Protein AF-A0AAD4M6K3-F1 (afdb_monomer_lite)

Radius of gyration: 25.0 Å; chains: 1; bounding box: 58×75×59 Å

Sequence (169 aa):
MNLNRFDVNDDPSSNDLFFERLDAFTEKTLADIKAFSIRENIPYDQVRRHVAERHSQYLFSNLIPLLARQQNIRDILLSTSQVLESLQDIAGVQSFFLAINPNDADDEGFLGGTTLGREFWRSLRGGGTAGAKSLKSLALSTPNILLRHPLSYFMELDYHLVRKKPLIL

Secondary structure (DSSP, 8-state):
-----------HHHHHHHHHHHHHHHHHHHHHHHHHHHHTT--HHHHHHHHHHHHHHHHHHSS--HHHHHHHHHHHHHHHHHHHHHHHHHH----EEEE--TT-TT---EEEE-HHHHHHHHHSTT-HHHHHHHHHHHHHHS-SSS-S-TTSGGGSSSTTSS-------

Foldseek 3Di:
DDPPDPPPPPPVVVVVVVVVVVVVVVVVVLVVLVVVCVVVVHDSVVSVVVVVVVVVCVVPVPCDDPVSVVVVVVVVQVVVQVVQQVCCVPPVDFDKDWDFDLVDPPTQTDIGHHPVRSVVQVPDDCGHSNVRVVVSVVVVPDPPPPPPDPVPVVPPVPVPPPPDDDDDD

pLDDT: mean 78.89, std 20.91, range [31.89, 97.62]

Structure (mmCIF, N/CA/C/O backbone):
data_AF-A0AAD4M6K3-F1
#
_entry.id   AF-A0AAD4M6K3-F1
#
loop_
_atom_site.group_PDB
_atom_site.id
_atom_site.type_symbol
_atom_site.label_atom_id
_atom_site.label_alt_id
_atom_site.label_comp_id
_atom_site.label_asym_id
_atom_site.label_entity_id
_atom_site.label_seq_id
_atom_site.pdbx_PDB_ins_code
_atom_site.Cartn_x
_atom_site.Cartn_y
_atom_site.Cartn_z
_atom_site.occupancy
_atom_site.B_iso_or_equiv
_atom_site.auth_seq_id
_atom_site.auth_comp_id
_atom_site.auth_asym_id
_atom_site.auth_atom_id
_atom_site.pdbx_PDB_model_num
ATOM 1 N N . MET A 1 1 ? 0.289 38.509 -11.182 1.00 43.41 1 MET A N 1
ATOM 2 C CA . MET A 1 1 ? -0.133 37.429 -12.097 1.00 43.41 1 MET A CA 1
ATOM 3 C C . MET A 1 1 ? 0.799 37.447 -13.291 1.00 43.41 1 MET A C 1
ATOM 5 O O . MET A 1 1 ? 0.791 38.429 -14.011 1.00 43.41 1 MET A O 1
ATOM 9 N N . ASN A 1 2 ? 1.630 36.421 -13.452 1.00 31.89 2 ASN A N 1
ATOM 10 C CA . ASN A 1 2 ? 2.278 36.106 -14.723 1.00 31.89 2 ASN A CA 1
ATOM 11 C C . ASN A 1 2 ? 2.482 34.591 -14.750 1.00 31.89 2 ASN A C 1
ATOM 13 O O . ASN A 1 2 ? 3.413 34.060 -14.150 1.00 31.89 2 ASN A O 1
ATOM 17 N N . LEU A 1 3 ? 1.513 33.911 -15.364 1.00 42.59 3 LEU A N 1
ATOM 18 C CA . LEU A 1 3 ? 1.625 32.527 -15.797 1.00 42.59 3 LEU A CA 1
ATOM 19 C C . LEU A 1 3 ? 2.578 32.516 -16.994 1.00 42.59 3 LEU A C 1
ATOM 21 O O . LEU A 1 3 ? 2.168 32.849 -18.104 1.00 42.59 3 LEU A O 1
ATOM 25 N N . ASN A 1 4 ? 3.834 32.127 -16.777 1.00 41.44 4 ASN A N 1
ATOM 26 C CA . ASN A 1 4 ? 4.668 31.663 -17.879 1.00 41.44 4 ASN A CA 1
ATOM 27 C C . ASN A 1 4 ? 4.141 30.295 -18.306 1.00 41.44 4 ASN A C 1
ATOM 29 O O . ASN A 1 4 ? 4.478 29.251 -17.752 1.00 41.44 4 ASN A O 1
ATOM 33 N N . ARG A 1 5 ? 3.225 30.381 -19.266 1.00 43.16 5 ARG A N 1
ATOM 34 C CA . ARG A 1 5 ? 2.762 29.342 -20.169 1.00 43.16 5 ARG A CA 1
ATOM 35 C C . ARG A 1 5 ? 3.997 28.657 -20.757 1.00 43.16 5 ARG A C 1
ATOM 37 O O . ARG A 1 5 ? 4.688 29.236 -21.588 1.00 43.16 5 ARG A O 1
ATOM 44 N N . PHE A 1 6 ? 4.309 27.457 -20.280 1.00 47.06 6 PHE A N 1
ATOM 45 C CA . PHE A 1 6 ? 5.128 26.543 -21.061 1.00 47.06 6 PHE A CA 1
ATOM 46 C C . PHE A 1 6 ? 4.265 26.155 -22.261 1.00 47.06 6 PHE A C 1
ATOM 48 O O . PHE A 1 6 ? 3.334 25.365 -22.119 1.00 47.06 6 PHE A O 1
ATOM 55 N N . ASP A 1 7 ? 4.512 26.783 -23.411 1.00 46.38 7 ASP A N 1
ATOM 56 C CA . ASP A 1 7 ? 4.123 26.205 -24.694 1.00 46.38 7 ASP A CA 1
ATOM 57 C C . ASP A 1 7 ? 4.888 24.886 -24.813 1.00 46.38 7 ASP A C 1
ATOM 59 O O . ASP A 1 7 ? 6.066 24.845 -25.176 1.00 46.38 7 ASP A O 1
ATOM 63 N N . VAL A 1 8 ? 4.232 23.802 -24.406 1.00 54.41 8 VAL A N 1
ATOM 64 C CA . VAL A 1 8 ? 4.643 22.459 -24.785 1.00 54.41 8 VAL A CA 1
ATOM 65 C C . VAL A 1 8 ? 4.335 22.375 -26.271 1.00 54.41 8 VAL A C 1
ATOM 67 O O . VAL A 1 8 ? 3.184 22.236 -26.677 1.00 54.41 8 VAL A O 1
ATOM 70 N N . ASN A 1 9 ? 5.363 22.563 -27.093 1.00 53.97 9 ASN A N 1
ATOM 71 C CA . ASN A 1 9 ? 5.307 22.143 -28.482 1.00 53.97 9 ASN A CA 1
ATOM 72 C C . ASN A 1 9 ? 5.127 20.617 -28.473 1.00 53.97 9 ASN A C 1
ATOM 74 O O . ASN A 1 9 ? 6.108 19.886 -28.369 1.00 53.97 9 ASN A O 1
ATOM 78 N N . ASP A 1 10 ? 3.877 20.155 -28.542 1.00 58.44 10 ASP A N 1
ATOM 79 C CA . ASP A 1 10 ? 3.483 18.754 -28.737 1.00 58.44 10 ASP A CA 1
ATOM 80 C C . ASP A 1 10 ? 3.788 18.316 -30.183 1.00 58.44 10 ASP A C 1
ATOM 82 O O . ASP A 1 10 ? 2.913 17.888 -30.935 1.00 58.44 10 ASP A O 1
ATOM 86 N N . ASP A 1 11 ? 5.042 18.464 -30.611 1.00 62.00 11 ASP A N 1
ATOM 87 C CA . ASP A 1 11 ? 5.526 17.789 -31.806 1.00 62.00 11 ASP A CA 1
ATOM 88 C C . ASP A 1 11 ? 5.939 16.366 -31.392 1.00 62.00 11 ASP A C 1
ATOM 90 O O . ASP A 1 11 ? 6.918 16.210 -30.650 1.00 62.00 11 ASP A O 1
ATOM 94 N N . PRO A 1 12 ? 5.221 15.315 -31.829 1.00 60.56 12 PRO A N 1
ATOM 95 C CA . PRO A 1 12 ? 5.550 13.938 -31.470 1.00 60.56 12 PRO A CA 1
ATOM 96 C C . PRO A 1 12 ? 6.996 13.575 -31.843 1.00 60.56 12 PRO A C 1
ATOM 98 O O . PRO A 1 12 ? 7.645 12.847 -31.100 1.00 60.56 12 PRO A O 1
ATOM 101 N N . SER A 1 13 ? 7.552 14.176 -32.904 1.00 64.88 13 SER A N 1
ATOM 102 C CA . SER A 1 13 ? 8.944 13.947 -33.309 1.00 64.88 13 SER A CA 1
ATOM 103 C C . SER A 1 13 ? 9.977 14.539 -32.335 1.00 64.88 13 SER A C 1
ATOM 105 O O . SER A 1 13 ? 11.079 14.007 -32.186 1.00 64.88 13 SER A O 1
ATOM 107 N N . SER A 1 14 ? 9.621 15.612 -31.617 1.00 69.69 14 SER A N 1
ATOM 108 C CA . SER A 1 14 ? 10.462 16.206 -30.569 1.00 69.69 14 SER A CA 1
ATOM 109 C C . SER A 1 14 ? 10.456 15.366 -29.291 1.00 69.69 14 SER A C 1
ATOM 111 O O . SER A 1 14 ? 11.484 15.268 -28.616 1.00 69.69 14 SER A O 1
ATOM 113 N N . ASN A 1 15 ? 9.325 14.725 -28.986 1.00 79.69 15 ASN A N 1
ATOM 114 C CA . ASN A 1 15 ? 9.217 13.775 -27.882 1.00 79.69 15 ASN A CA 1
ATOM 115 C C . ASN A 1 15 ? 10.021 12.499 -28.170 1.00 79.69 15 ASN A C 1
ATOM 117 O O . ASN A 1 15 ? 10.751 12.039 -27.293 1.00 79.69 15 ASN A O 1
ATOM 121 N N . ASP A 1 16 ? 9.980 11.988 -29.402 1.00 79.75 16 ASP A N 1
ATOM 122 C CA . ASP A 1 16 ? 10.764 10.815 -29.810 1.00 79.75 16 ASP A CA 1
ATOM 123 C C . ASP A 1 16 ? 12.275 11.062 -29.669 1.00 79.75 16 ASP A C 1
ATOM 125 O O . ASP A 1 16 ? 12.989 10.273 -29.048 1.00 79.75 16 ASP A O 1
ATOM 129 N N . LEU A 1 17 ? 12.762 12.214 -30.147 1.00 86.38 17 LEU A N 1
ATOM 130 C CA . LEU A 1 17 ? 14.168 12.606 -30.000 1.00 86.38 17 LEU A CA 1
ATOM 131 C C . LEU A 1 17 ? 14.573 12.809 -28.529 1.00 86.38 17 LEU A C 1
ATOM 133 O O . LEU A 1 17 ? 15.726 12.582 -28.153 1.00 86.38 17 LEU A O 1
ATOM 137 N N . PHE A 1 18 ? 13.651 13.269 -27.681 1.00 90.44 18 PHE A N 1
ATOM 138 C CA . PHE A 1 18 ? 13.887 13.373 -26.243 1.00 90.44 18 PHE A CA 1
ATOM 139 C C . PHE A 1 18 ? 14.065 11.991 -25.601 1.00 90.44 18 PHE A C 1
ATOM 141 O O . PHE A 1 18 ? 15.029 11.806 -24.856 1.00 90.44 18 PHE A O 1
ATOM 148 N N . PHE A 1 19 ? 13.189 11.029 -25.909 1.00 89.31 19 PHE A N 1
ATOM 149 C CA . PHE A 1 19 ? 13.301 9.664 -25.389 1.00 89.31 19 PHE A CA 1
ATOM 150 C C . PHE A 1 19 ? 14.581 8.979 -25.867 1.00 89.31 19 PHE A C 1
ATOM 152 O O . PHE A 1 19 ? 15.284 8.399 -25.049 1.00 89.31 19 PHE A O 1
ATOM 159 N N . GLU A 1 20 ? 14.968 9.156 -27.133 1.00 92.81 20 GLU A N 1
ATOM 160 C CA . GLU A 1 20 ? 16.241 8.635 -27.651 1.00 92.81 20 GLU A CA 1
ATOM 161 C C . GLU A 1 20 ? 17.447 9.187 -26.868 1.00 92.81 20 GLU A C 1
ATOM 163 O O . GLU A 1 20 ? 18.352 8.450 -26.465 1.00 92.81 20 GLU A O 1
ATOM 168 N N . ARG A 1 21 ? 17.456 10.496 -26.582 1.00 93.31 21 ARG A N 1
ATOM 169 C CA . ARG A 1 21 ? 18.512 11.116 -25.763 1.00 93.31 21 ARG A CA 1
ATOM 170 C C . ARG A 1 21 ? 18.489 10.620 -24.321 1.00 93.31 21 ARG A C 1
ATOM 172 O O . ARG A 1 21 ? 19.553 10.493 -23.711 1.00 93.31 21 ARG A O 1
ATOM 179 N N . LEU A 1 22 ? 17.303 10.375 -23.770 1.00 92.38 22 LEU A N 1
ATOM 180 C CA . LEU A 1 22 ? 17.130 9.850 -22.420 1.00 92.38 22 LEU A CA 1
ATOM 181 C C . LEU A 1 22 ? 17.621 8.401 -22.313 1.00 92.38 22 LEU A C 1
ATOM 183 O O . LEU A 1 22 ? 18.295 8.064 -21.337 1.00 92.38 22 LEU A O 1
ATOM 187 N N . ASP A 1 23 ? 17.356 7.576 -23.322 1.00 94.62 23 ASP A N 1
ATOM 188 C CA . ASP A 1 23 ? 17.844 6.201 -23.405 1.00 94.62 23 ASP A CA 1
ATOM 189 C C . ASP A 1 23 ? 19.371 6.186 -23.491 1.00 94.62 23 ASP A C 1
ATOM 191 O O . ASP A 1 23 ? 20.027 5.570 -22.650 1.00 94.62 23 ASP A O 1
ATOM 195 N N . ALA A 1 24 ? 19.960 6.976 -24.395 1.00 94.31 24 ALA A N 1
ATOM 196 C CA . ALA A 1 24 ? 21.415 7.105 -24.506 1.00 94.31 24 ALA A CA 1
ATOM 197 C C . ALA A 1 24 ? 22.065 7.601 -23.198 1.00 94.31 24 ALA A C 1
ATOM 199 O O . ALA A 1 24 ? 23.132 7.132 -22.787 1.00 94.31 24 ALA A O 1
ATOM 200 N N . PHE A 1 25 ? 21.420 8.543 -22.505 1.00 95.12 25 PHE A N 1
ATOM 201 C CA . PHE A 1 25 ? 21.862 9.011 -21.192 1.00 95.12 25 PHE A CA 1
ATOM 202 C C . PHE A 1 25 ? 21.785 7.908 -20.124 1.00 95.12 25 PHE A C 1
ATOM 204 O O . PHE A 1 25 ? 22.706 7.758 -19.312 1.00 95.12 25 PHE A O 1
ATOM 211 N N . THR A 1 26 ? 20.712 7.120 -20.129 1.00 92.62 26 THR A N 1
ATOM 212 C CA . THR A 1 26 ? 20.506 6.005 -19.198 1.00 92.62 26 THR A CA 1
ATOM 213 C C . THR A 1 26 ? 21.541 4.911 -19.420 1.00 92.62 26 THR A C 1
ATOM 215 O O . THR A 1 26 ? 22.186 4.473 -18.466 1.00 92.62 26 THR A O 1
ATOM 218 N N . GLU A 1 27 ? 21.775 4.524 -20.673 1.00 95.38 27 GLU A N 1
ATOM 219 C CA . GLU A 1 27 ? 22.799 3.551 -21.049 1.00 95.38 27 GLU A CA 1
ATOM 220 C C . GLU A 1 27 ? 24.191 3.995 -20.604 1.00 95.38 27 GLU A C 1
ATOM 222 O O . GLU A 1 27 ? 24.926 3.223 -19.980 1.00 95.38 27 GLU A O 1
ATOM 227 N N . LYS A 1 28 ? 24.535 5.266 -20.843 1.00 95.88 28 LYS A N 1
ATOM 228 C CA . LYS A 1 28 ? 25.796 5.843 -20.373 1.00 95.88 28 LYS A CA 1
ATOM 229 C C . LYS A 1 28 ? 25.916 5.764 -18.852 1.00 95.88 28 LYS A C 1
ATOM 231 O O . LYS A 1 28 ? 26.937 5.318 -18.336 1.00 95.88 28 LYS A O 1
ATOM 236 N N . THR A 1 29 ? 24.862 6.137 -18.132 1.00 95.00 29 THR A N 1
ATOM 237 C CA . THR A 1 29 ? 24.847 6.085 -16.665 1.00 95.00 29 THR A CA 1
ATOM 238 C C . THR A 1 29 ? 25.035 4.651 -16.157 1.00 95.00 29 THR A C 1
ATOM 240 O O . THR A 1 29 ? 25.790 4.418 -15.215 1.00 95.00 29 THR A O 1
ATOM 243 N N . LEU A 1 30 ? 24.412 3.658 -16.802 1.00 94.00 30 LEU A N 1
ATOM 244 C CA . LEU A 1 30 ? 24.598 2.242 -16.470 1.00 94.00 30 LEU A CA 1
ATOM 245 C C . LEU A 1 30 ? 26.032 1.763 -16.727 1.00 94.00 30 LEU A C 1
ATOM 247 O O . LEU A 1 30 ? 26.580 1.013 -15.909 1.00 94.00 30 LEU A O 1
ATOM 251 N N . ALA A 1 31 ? 26.643 2.202 -17.829 1.00 95.56 31 ALA A N 1
ATOM 252 C CA . ALA A 1 31 ? 28.040 1.920 -18.139 1.00 95.56 31 ALA A CA 1
ATOM 253 C C . ALA A 1 31 ? 28.984 2.526 -17.086 1.00 95.56 31 ALA A C 1
ATOM 255 O O . ALA A 1 31 ? 29.883 1.833 -16.607 1.00 95.56 31 ALA A O 1
ATOM 256 N N . ASP A 1 32 ? 28.726 3.761 -16.652 1.00 96.69 32 ASP A N 1
ATOM 257 C CA . ASP A 1 32 ? 29.505 4.446 -15.617 1.00 96.69 32 ASP A CA 1
ATOM 258 C C . ASP A 1 32 ? 29.393 3.740 -14.253 1.00 96.69 32 ASP A C 1
ATOM 260 O O . ASP A 1 32 ? 30.403 3.522 -13.579 1.00 96.69 32 ASP A O 1
ATOM 264 N N . ILE A 1 33 ? 28.193 3.288 -13.861 1.00 95.94 33 ILE A N 1
ATOM 265 C CA . ILE A 1 33 ? 27.987 2.488 -12.636 1.00 95.94 33 ILE A CA 1
ATOM 266 C C . ILE A 1 33 ? 28.784 1.178 -12.708 1.00 95.94 33 ILE A C 1
ATOM 268 O O . ILE A 1 33 ? 29.394 0.748 -11.724 1.00 95.94 33 ILE A O 1
ATOM 272 N N . LYS A 1 34 ? 28.807 0.534 -13.879 1.00 96.06 34 LYS A N 1
ATOM 273 C CA . LYS A 1 34 ? 29.571 -0.700 -14.087 1.00 96.06 34 LYS A CA 1
ATOM 274 C C . LYS A 1 34 ? 31.074 -0.444 -14.009 1.00 96.06 34 LYS A C 1
ATOM 276 O O . LYS A 1 34 ? 31.772 -1.180 -13.311 1.00 96.06 34 LYS A O 1
ATOM 281 N N . ALA A 1 35 ? 31.569 0.612 -14.647 1.00 96.75 35 ALA A N 1
ATOM 282 C CA . ALA A 1 35 ? 32.970 1.017 -14.568 1.00 96.75 35 ALA A CA 1
ATOM 283 C C . ALA A 1 35 ? 33.395 1.338 -13.124 1.00 96.75 35 ALA A C 1
ATOM 285 O O . ALA A 1 35 ? 34.458 0.901 -12.683 1.00 96.75 35 ALA A O 1
ATOM 286 N N . PHE A 1 36 ? 32.535 2.020 -12.360 1.00 97.12 36 PHE A N 1
ATOM 287 C CA . PHE A 1 36 ? 32.743 2.273 -10.935 1.00 97.12 36 PHE A CA 1
ATOM 288 C C . PHE A 1 36 ? 32.885 0.966 -10.145 1.00 97.12 36 PHE A C 1
ATOM 290 O O . PHE A 1 36 ? 33.833 0.814 -9.382 1.00 97.12 36 PHE A O 1
ATOM 297 N N . SER A 1 37 ? 32.003 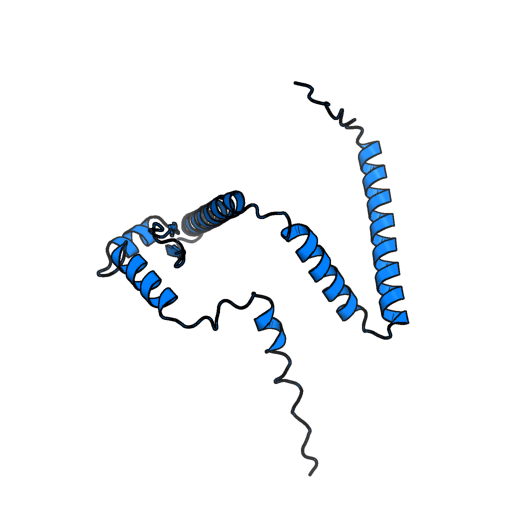-0.013 -10.379 1.00 97.56 37 SER A N 1
ATOM 298 C CA . SER A 1 37 ? 32.072 -1.312 -9.693 1.00 97.56 37 SER A CA 1
ATOM 299 C C . SER A 1 37 ? 33.398 -2.048 -9.931 1.00 97.56 37 SER A C 1
ATOM 301 O O . SER A 1 37 ? 33.988 -2.579 -8.991 1.00 97.56 37 SER A O 1
ATOM 303 N N . ILE A 1 38 ? 33.917 -1.997 -11.165 1.00 97.31 38 ILE A N 1
ATOM 304 C CA . ILE A 1 38 ? 35.207 -2.594 -11.534 1.00 97.31 38 ILE A CA 1
ATOM 305 C C . ILE A 1 38 ? 36.356 -1.871 -10.824 1.00 97.31 38 ILE A C 1
ATOM 307 O O . ILE A 1 38 ? 37.243 -2.524 -10.280 1.00 97.31 38 ILE A O 1
ATOM 311 N N . ARG A 1 39 ? 36.336 -0.532 -10.802 1.00 97.31 39 ARG A N 1
ATOM 312 C CA . ARG A 1 39 ? 37.390 0.282 -10.181 1.00 97.31 39 ARG A CA 1
ATOM 313 C C . ARG A 1 39 ? 37.487 0.066 -8.673 1.00 97.31 39 ARG A C 1
ATOM 315 O O . ARG A 1 39 ? 38.589 -0.042 -8.149 1.00 97.31 39 ARG A O 1
ATOM 322 N N . GLU A 1 40 ? 36.347 -0.003 -7.993 1.00 96.62 40 GLU A N 1
ATOM 323 C CA . GLU A 1 40 ? 36.299 -0.190 -6.539 1.00 96.62 40 GLU A CA 1
ATOM 324 C C . GLU A 1 40 ? 36.424 -1.668 -6.124 1.00 96.62 40 GLU A C 1
ATOM 326 O O . GLU A 1 40 ? 36.453 -1.972 -4.934 1.00 96.62 40 GLU A O 1
ATOM 331 N N . ASN A 1 41 ? 36.499 -2.597 -7.087 1.00 95.69 41 ASN A N 1
ATOM 332 C CA . ASN A 1 41 ? 36.500 -4.044 -6.855 1.00 95.69 41 ASN A CA 1
ATOM 333 C C . ASN A 1 41 ? 35.292 -4.516 -6.012 1.00 95.69 41 ASN A C 1
ATOM 335 O O . ASN A 1 41 ? 35.407 -5.380 -5.141 1.00 95.69 41 ASN A O 1
ATOM 339 N N . ILE A 1 42 ? 34.121 -3.925 -6.274 1.00 96.56 42 ILE A N 1
ATOM 340 C CA . ILE A 1 42 ? 32.847 -4.247 -5.620 1.00 96.56 42 ILE A CA 1
ATOM 341 C C . ILE A 1 42 ? 31.933 -4.929 -6.649 1.00 96.56 42 ILE A C 1
ATOM 343 O O . ILE A 1 42 ? 31.854 -4.464 -7.787 1.00 96.56 42 ILE A O 1
ATOM 347 N N . PRO A 1 43 ? 31.189 -5.996 -6.292 1.00 97.00 43 PRO A N 1
ATOM 348 C CA . PRO A 1 43 ? 30.242 -6.624 -7.209 1.00 97.00 43 PRO A CA 1
ATOM 349 C C . PRO A 1 43 ? 29.224 -5.627 -7.780 1.00 97.00 43 PRO A C 1
ATOM 351 O O . PRO A 1 43 ? 28.586 -4.877 -7.035 1.00 97.00 43 PRO A O 1
ATOM 354 N N . TYR A 1 44 ? 29.015 -5.665 -9.100 1.00 94.94 44 TYR A N 1
ATOM 355 C CA . TYR A 1 44 ? 28.112 -4.748 -9.809 1.00 94.94 44 TYR A CA 1
ATOM 356 C C . TYR A 1 44 ? 26.701 -4.707 -9.204 1.00 94.94 44 TYR A C 1
ATOM 358 O O . TYR A 1 44 ? 26.134 -3.631 -9.026 1.00 94.94 44 TYR A O 1
ATOM 366 N N . ASP A 1 45 ? 26.160 -5.857 -8.795 1.00 93.06 45 ASP A N 1
ATOM 367 C CA . ASP A 1 45 ? 24.837 -5.941 -8.169 1.00 93.06 45 ASP A CA 1
ATOM 368 C C . ASP A 1 45 ? 24.728 -5.209 -6.829 1.00 93.06 45 ASP A C 1
ATOM 370 O O . ASP A 1 45 ? 23.646 -4.748 -6.463 1.00 93.06 45 ASP A O 1
ATOM 374 N N . GLN A 1 46 ? 25.825 -5.100 -6.078 1.00 91.94 46 GLN A N 1
ATOM 375 C CA . GLN A 1 46 ? 25.842 -4.366 -4.815 1.00 91.94 46 GLN A CA 1
ATOM 376 C C . GLN A 1 46 ? 25.856 -2.855 -5.070 1.00 91.94 46 GLN A C 1
ATOM 378 O O . GLN A 1 46 ? 25.069 -2.125 -4.468 1.00 91.94 46 GLN A O 1
ATOM 383 N N . VAL A 1 47 ? 26.681 -2.396 -6.016 1.00 95.12 47 VAL A N 1
ATOM 384 C CA . VAL A 1 47 ? 26.725 -0.985 -6.433 1.00 95.12 47 VAL A CA 1
ATOM 385 C C . VAL A 1 47 ? 25.379 -0.558 -7.025 1.00 95.12 47 VAL A C 1
ATOM 387 O O . VAL A 1 47 ? 24.841 0.478 -6.644 1.00 95.12 47 VAL A O 1
ATOM 390 N N . ARG A 1 48 ? 24.784 -1.386 -7.893 1.00 93.31 48 ARG A N 1
ATOM 391 C CA . ARG A 1 48 ? 23.470 -1.131 -8.502 1.00 93.31 48 ARG A CA 1
ATOM 392 C C . ARG A 1 48 ? 22.368 -0.976 -7.453 1.00 93.31 48 ARG A C 1
ATOM 394 O O . ARG A 1 48 ? 21.577 -0.041 -7.548 1.00 93.31 48 ARG A O 1
ATOM 401 N N . ARG A 1 49 ? 22.334 -1.851 -6.439 1.00 88.75 49 ARG A N 1
ATOM 402 C CA . ARG A 1 49 ? 21.392 -1.732 -5.311 1.00 88.75 49 ARG A CA 1
ATOM 403 C C . ARG A 1 49 ? 21.579 -0.420 -4.558 1.00 88.75 49 ARG A C 1
ATOM 405 O O . ARG A 1 49 ? 20.606 0.295 -4.349 1.00 88.75 49 ARG A O 1
ATOM 412 N N . HIS A 1 50 ? 22.819 -0.065 -4.232 1.00 90.75 50 HIS A N 1
ATOM 413 C CA . HIS A 1 50 ? 23.103 1.177 -3.517 1.00 90.75 50 HIS A CA 1
ATOM 414 C C . HIS A 1 50 ? 22.673 2.424 -4.309 1.00 90.75 50 HIS A C 1
ATOM 416 O O . HIS A 1 50 ? 22.091 3.352 -3.750 1.00 90.75 50 HIS A O 1
ATOM 422 N N . VAL A 1 51 ? 22.900 2.440 -5.627 1.00 93.00 51 VAL A N 1
ATOM 423 C CA . VAL A 1 51 ? 22.436 3.526 -6.505 1.00 93.00 51 VAL A CA 1
ATOM 424 C C . VAL A 1 51 ? 20.907 3.604 -6.532 1.00 93.00 51 VAL A C 1
ATOM 426 O O . VAL A 1 51 ? 20.358 4.698 -6.402 1.00 93.00 51 VAL A O 1
ATOM 429 N N . ALA A 1 52 ? 20.209 2.469 -6.637 1.00 90.62 52 ALA A N 1
ATOM 430 C CA . ALA A 1 52 ? 18.745 2.427 -6.620 1.00 90.62 52 ALA A CA 1
ATOM 431 C C . ALA A 1 52 ? 18.159 2.920 -5.284 1.00 90.62 52 ALA A C 1
ATOM 433 O O . ALA A 1 52 ? 17.188 3.680 -5.275 1.00 90.62 52 ALA A O 1
ATOM 434 N N . GLU A 1 53 ? 18.771 2.550 -4.157 1.00 86.31 53 GLU A N 1
ATOM 435 C CA . GLU A 1 53 ? 18.399 3.048 -2.829 1.00 86.31 53 GLU A CA 1
ATOM 436 C C . GLU A 1 53 ? 18.578 4.563 -2.730 1.00 86.31 53 GLU A C 1
ATOM 438 O O . GLU A 1 53 ? 17.662 5.268 -2.307 1.00 86.31 53 GLU A O 1
ATOM 443 N N . ARG A 1 54 ? 19.732 5.087 -3.163 1.00 88.25 54 ARG A N 1
ATOM 444 C CA . ARG A 1 54 ? 20.009 6.530 -3.172 1.00 88.25 54 ARG A CA 1
ATOM 445 C C . ARG A 1 54 ? 19.048 7.297 -4.076 1.00 88.25 54 ARG A C 1
ATOM 447 O O . ARG A 1 54 ? 18.581 8.366 -3.690 1.00 88.25 54 ARG A O 1
ATOM 454 N N . HIS A 1 55 ? 18.725 6.751 -5.245 1.00 85.56 55 HIS A N 1
ATOM 455 C CA . HIS A 1 55 ? 17.758 7.352 -6.157 1.00 85.56 55 HIS A CA 1
ATOM 456 C C . HIS A 1 55 ? 16.351 7.364 -5.552 1.00 85.56 55 HIS A C 1
ATOM 458 O O . HIS A 1 55 ? 15.691 8.397 -5.556 1.00 85.56 55 HIS A O 1
ATOM 464 N N . SER A 1 56 ? 15.932 6.258 -4.934 1.00 81.38 56 SER A N 1
ATOM 465 C CA . SER A 1 56 ? 14.657 6.183 -4.212 1.00 81.38 56 SER A CA 1
ATOM 466 C C . SER A 1 56 ? 14.611 7.204 -3.075 1.00 81.38 56 SER A C 1
ATOM 468 O O . SER A 1 56 ? 13.654 7.959 -2.956 1.00 81.38 56 SER A O 1
ATOM 470 N N . GLN A 1 57 ? 15.674 7.303 -2.273 1.00 79.00 57 GLN A N 1
ATOM 471 C CA . GLN A 1 57 ? 15.777 8.324 -1.231 1.00 79.00 57 GLN A CA 1
ATOM 472 C C . GLN A 1 57 ? 15.631 9.731 -1.805 1.00 79.00 57 GLN A C 1
ATOM 474 O O . GLN A 1 57 ? 14.922 10.530 -1.218 1.00 79.00 57 GLN A O 1
ATOM 479 N N . TYR A 1 58 ? 16.261 10.038 -2.938 1.00 80.38 58 TYR A N 1
ATOM 480 C CA . TYR A 1 58 ? 16.140 11.343 -3.587 1.00 80.38 58 TYR A CA 1
ATOM 481 C C . TYR A 1 58 ? 14.719 11.629 -4.097 1.00 80.38 58 TYR A C 1
ATOM 483 O O . TYR A 1 58 ? 14.201 12.723 -3.885 1.00 80.38 58 TYR A O 1
ATOM 491 N N . LEU A 1 59 ? 14.073 10.646 -4.732 1.00 74.25 59 LEU A N 1
ATOM 492 C CA . LEU A 1 59 ? 12.700 10.782 -5.224 1.00 74.25 59 LEU A CA 1
ATOM 493 C C . LEU A 1 59 ? 11.706 10.985 -4.075 1.00 74.25 59 LEU A C 1
ATOM 495 O O . LEU A 1 59 ? 10.806 11.816 -4.170 1.00 74.25 59 LEU A O 1
ATOM 499 N N . PHE A 1 60 ? 11.881 10.248 -2.978 1.00 72.69 60 PHE A N 1
ATOM 500 C CA . PHE A 1 60 ? 10.924 10.214 -1.873 1.00 72.69 60 PHE A CA 1
ATOM 501 C C . PHE A 1 60 ? 11.277 11.140 -0.695 1.00 72.69 60 PHE A C 1
ATOM 503 O O . PHE A 1 60 ? 10.433 11.340 0.176 1.00 72.69 60 PHE A O 1
ATOM 510 N N . SER A 1 61 ? 12.466 11.753 -0.656 1.00 66.62 61 SER A N 1
ATOM 511 C CA . SER A 1 61 ? 12.871 12.679 0.419 1.00 66.62 61 SER A CA 1
ATOM 512 C C . SER A 1 61 ? 12.121 14.009 0.381 1.00 66.62 61 SER A C 1
ATOM 514 O O . SER A 1 61 ? 11.830 14.572 1.434 1.00 66.62 61 SER A O 1
ATOM 516 N N . ASN A 1 62 ? 11.773 14.493 -0.814 1.00 56.75 62 ASN A N 1
ATOM 517 C CA . ASN A 1 62 ? 11.117 15.790 -1.013 1.00 56.75 62 ASN A CA 1
ATOM 518 C C . ASN A 1 62 ? 9.583 15.706 -1.070 1.00 56.75 62 ASN A C 1
ATOM 520 O O . ASN A 1 62 ? 8.910 16.734 -1.086 1.00 56.75 62 ASN A O 1
ATOM 524 N N . LEU A 1 63 ? 9.010 14.498 -1.082 1.00 57.19 63 LEU A N 1
ATOM 525 C CA . LEU A 1 63 ? 7.570 14.291 -1.280 1.00 57.19 63 LEU A CA 1
ATOM 526 C C . LEU A 1 63 ? 6.718 14.475 -0.016 1.00 57.19 63 LEU A C 1
ATOM 528 O O . LEU A 1 63 ? 5.514 14.228 -0.052 1.00 57.19 63 LEU A O 1
ATOM 532 N N . ILE A 1 64 ? 7.301 14.900 1.110 1.00 57.47 64 ILE A N 1
ATOM 533 C CA . ILE A 1 64 ? 6.563 14.942 2.375 1.00 57.47 64 ILE A CA 1
ATOM 534 C C . ILE A 1 64 ? 6.752 16.263 3.143 1.00 57.47 64 ILE A C 1
ATOM 536 O O . ILE A 1 64 ? 7.371 16.287 4.209 1.00 57.47 64 ILE A O 1
ATOM 540 N N . PRO A 1 65 ? 6.139 17.373 2.688 1.00 59.16 65 PRO A N 1
ATOM 541 C CA . PRO A 1 65 ? 5.642 18.392 3.609 1.00 59.16 65 PRO A CA 1
ATOM 542 C C . PRO A 1 65 ? 4.706 17.733 4.635 1.00 59.16 65 PRO A C 1
ATOM 544 O O . PRO A 1 65 ? 3.858 16.923 4.264 1.00 59.16 65 PRO A O 1
ATOM 547 N N . LEU A 1 66 ? 4.824 18.063 5.924 1.00 56.47 66 LEU A N 1
ATOM 548 C CA . LEU A 1 66 ? 4.080 17.406 7.015 1.00 56.47 66 LEU A CA 1
ATOM 549 C C . LEU A 1 66 ? 2.548 17.365 6.784 1.00 56.47 66 LEU A C 1
ATOM 551 O O . LEU A 1 66 ? 1.901 16.380 7.126 1.00 56.47 66 LEU A O 1
ATOM 555 N N . LEU A 1 67 ? 1.991 18.393 6.131 1.00 53.69 67 LEU A N 1
ATOM 556 C CA . LEU A 1 67 ? 0.573 18.477 5.748 1.00 53.69 67 LEU A CA 1
ATOM 557 C C . LEU A 1 67 ? 0.223 17.588 4.541 1.00 53.69 67 LEU A C 1
ATOM 559 O O . LEU A 1 67 ? -0.812 16.925 4.540 1.00 53.69 67 LEU A O 1
ATOM 563 N N . ALA A 1 68 ? 1.115 17.494 3.549 1.00 59.22 68 ALA A N 1
ATOM 564 C CA . ALA A 1 68 ? 0.972 16.546 2.444 1.00 59.22 68 ALA A CA 1
ATOM 565 C C . ALA A 1 68 ? 1.095 15.096 2.938 1.00 59.22 68 ALA A C 1
ATOM 567 O O . ALA A 1 68 ? 0.452 14.206 2.397 1.00 59.22 68 ALA A O 1
ATOM 568 N N . ARG A 1 69 ? 1.855 14.852 4.016 1.00 64.56 69 ARG A N 1
ATOM 569 C CA . ARG A 1 69 ? 1.952 13.533 4.659 1.00 64.56 69 ARG A CA 1
ATOM 570 C C . ARG A 1 69 ? 0.603 13.028 5.150 1.00 64.56 69 ARG A C 1
ATOM 572 O O . ARG A 1 69 ? 0.268 11.879 4.894 1.00 64.56 69 ARG A O 1
ATOM 579 N N . GLN A 1 70 ? -0.137 13.857 5.885 1.00 64.75 70 GLN A N 1
ATOM 580 C CA . GLN A 1 70 ? -1.428 13.464 6.455 1.00 64.75 70 GLN A CA 1
ATOM 581 C C . GLN A 1 70 ? -2.464 13.224 5.356 1.00 64.75 70 GLN A C 1
ATOM 583 O O . GLN A 1 70 ? -3.169 12.216 5.404 1.00 64.75 70 GLN A O 1
ATOM 588 N N . GLN A 1 71 ? -2.494 14.091 4.338 1.00 70.31 71 GLN A N 1
ATOM 589 C CA . GLN A 1 71 ? -3.363 13.902 3.179 1.00 70.31 71 GLN A CA 1
ATOM 590 C C . GLN A 1 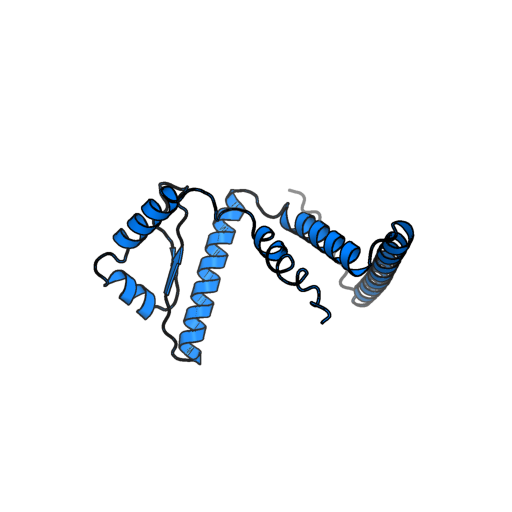71 ? -3.003 12.619 2.414 1.00 70.31 71 GLN A C 1
ATOM 592 O O . GLN A 1 71 ? -3.875 11.787 2.195 1.00 70.31 71 GLN A O 1
ATOM 597 N N . ASN A 1 72 ? -1.715 12.378 2.147 1.00 80.81 72 ASN A N 1
ATOM 598 C CA . ASN A 1 72 ? -1.248 11.157 1.485 1.00 80.81 72 ASN A CA 1
ATOM 599 C C . ASN A 1 72 ? -1.599 9.891 2.274 1.00 80.81 72 ASN A C 1
ATOM 601 O O . ASN A 1 72 ? -2.015 8.897 1.688 1.00 80.81 72 ASN A O 1
ATOM 605 N N . ILE A 1 73 ? -1.450 9.906 3.604 1.00 85.44 73 ILE A N 1
ATOM 606 C CA . ILE A 1 73 ? -1.843 8.768 4.446 1.00 85.44 73 ILE A CA 1
ATOM 607 C C . ILE A 1 73 ? -3.342 8.514 4.294 1.00 85.44 73 ILE A C 1
ATOM 609 O O . ILE A 1 73 ? -3.745 7.379 4.057 1.00 85.44 73 ILE A O 1
ATOM 613 N N . ARG A 1 74 ? -4.171 9.559 4.386 1.00 86.88 74 ARG A N 1
ATOM 614 C CA . ARG A 1 74 ? -5.621 9.426 4.220 1.00 86.88 74 ARG A CA 1
ATOM 615 C C . ARG A 1 74 ? -5.985 8.885 2.838 1.00 86.88 74 ARG A C 1
ATOM 617 O O . ARG A 1 74 ? -6.818 7.987 2.757 1.00 86.88 74 ARG A O 1
ATOM 624 N N . ASP A 1 75 ? -5.340 9.370 1.784 1.00 89.38 75 ASP A N 1
ATOM 625 C CA . ASP A 1 75 ? -5.586 8.928 0.410 1.00 89.38 75 ASP A CA 1
ATOM 626 C C . ASP A 1 75 ? -5.190 7.455 0.212 1.00 89.38 75 ASP A C 1
ATOM 628 O O . ASP A 1 75 ? -5.946 6.689 -0.386 1.00 89.38 75 ASP A O 1
ATOM 632 N N . ILE A 1 76 ? -4.066 7.013 0.793 1.00 90.31 76 ILE A N 1
ATOM 633 C CA . ILE A 1 76 ? -3.655 5.598 0.803 1.00 90.31 76 ILE A CA 1
ATOM 634 C C . ILE A 1 76 ? -4.693 4.737 1.527 1.00 90.31 76 ILE A C 1
ATOM 636 O O . ILE A 1 76 ? -5.080 3.678 1.030 1.00 90.31 76 ILE A O 1
ATOM 640 N N . LEU A 1 77 ? -5.156 5.179 2.698 1.00 94.81 77 LEU A N 1
ATOM 641 C CA . LEU A 1 77 ? -6.140 4.451 3.498 1.00 94.81 77 LEU A CA 1
ATOM 642 C C . LEU A 1 77 ? -7.488 4.341 2.765 1.00 94.81 77 LEU A C 1
ATOM 644 O O . LEU A 1 77 ? -8.094 3.268 2.743 1.00 94.81 77 LEU A O 1
ATOM 648 N N . LEU A 1 78 ? -7.931 5.418 2.112 1.00 94.56 78 LEU A N 1
ATOM 649 C CA . LEU A 1 78 ? -9.140 5.428 1.287 1.00 94.56 78 LEU A CA 1
ATOM 650 C C . LEU A 1 78 ? -9.002 4.519 0.063 1.00 94.56 78 LEU A C 1
ATOM 652 O O . LEU A 1 78 ? -9.878 3.688 -0.167 1.00 94.56 78 LEU A O 1
ATOM 656 N N . SER A 1 79 ? -7.894 4.622 -0.673 1.00 94.94 79 SER A N 1
ATOM 657 C CA . SER A 1 79 ? -7.604 3.769 -1.831 1.00 94.94 79 SER A CA 1
ATOM 658 C C . SER A 1 79 ? -7.577 2.288 -1.443 1.00 94.94 79 SER A C 1
ATOM 660 O O . SER A 1 79 ? -8.248 1.462 -2.057 1.00 94.94 79 SER A O 1
ATOM 662 N N . THR A 1 80 ? -6.911 1.952 -0.336 1.00 96.00 80 THR A N 1
ATOM 663 C CA . THR A 1 80 ? -6.896 0.582 0.202 1.00 96.00 80 THR A CA 1
ATOM 664 C C . THR A 1 80 ? -8.309 0.102 0.533 1.00 96.00 80 THR A C 1
ATOM 666 O O . THR A 1 80 ? -8.676 -1.024 0.202 1.00 96.00 80 THR A O 1
ATOM 669 N N . SER A 1 81 ? -9.137 0.955 1.145 1.00 96.81 81 SER A N 1
ATOM 670 C CA . SER A 1 8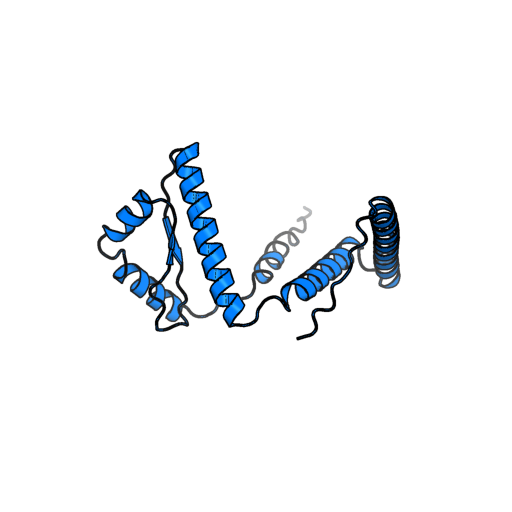1 ? -10.536 0.621 1.419 1.00 96.81 81 SER A CA 1
ATOM 671 C C . SER A 1 81 ? -11.328 0.352 0.137 1.00 96.81 81 SER A C 1
ATOM 673 O O . SER A 1 81 ? -12.100 -0.598 0.107 1.00 96.81 81 SER A O 1
ATOM 675 N N . GLN A 1 82 ? -11.124 1.139 -0.923 1.00 96.75 82 GLN A N 1
ATOM 676 C CA . GLN A 1 82 ? -11.792 0.948 -2.218 1.00 96.75 82 GLN A CA 1
ATOM 677 C C . GLN A 1 82 ? -11.370 -0.353 -2.910 1.00 96.75 82 GLN A C 1
ATOM 679 O O . GLN A 1 82 ? -12.210 -1.048 -3.479 1.00 96.75 82 GLN A O 1
ATOM 684 N N . VAL A 1 83 ? -10.086 -0.715 -2.830 1.00 97.31 83 VAL A N 1
ATOM 685 C CA . VAL A 1 83 ? -9.589 -2.004 -3.338 1.00 97.31 83 VAL A CA 1
ATOM 686 C C . VAL A 1 83 ? -10.272 -3.166 -2.620 1.00 97.31 83 VAL A C 1
ATOM 688 O O . VAL A 1 83 ? -10.667 -4.138 -3.259 1.00 97.31 83 VAL A O 1
ATOM 691 N N . LEU A 1 84 ? -10.452 -3.064 -1.302 1.00 97.62 84 LEU A N 1
ATOM 692 C CA . LEU A 1 84 ? -11.120 -4.097 -0.511 1.00 97.62 84 LEU A CA 1
ATOM 693 C C . LEU A 1 84 ? -12.626 -4.199 -0.799 1.00 97.62 84 LEU A C 1
ATOM 695 O O . LEU A 1 84 ? -13.146 -5.310 -0.820 1.00 97.62 84 LEU A O 1
ATOM 699 N N . GLU A 1 85 ? -13.308 -3.083 -1.071 1.00 97.00 85 GLU A N 1
ATOM 700 C CA . GLU A 1 85 ? -14.694 -3.099 -1.577 1.00 97.00 85 GLU A CA 1
ATOM 701 C C . GLU A 1 85 ? -14.754 -3.758 -2.970 1.00 97.00 85 GLU A C 1
ATOM 703 O O . GLU A 1 85 ? -15.557 -4.651 -3.205 1.00 97.00 85 GLU A O 1
ATOM 708 N N . SER A 1 86 ? -13.822 -3.436 -3.872 1.00 97.00 86 SER A N 1
ATOM 709 C CA . SER A 1 86 ? -13.767 -4.070 -5.203 1.00 97.00 86 SER A CA 1
ATOM 710 C C . SER A 1 86 ? -13.503 -5.581 -5.117 1.00 97.00 86 SER A C 1
ATOM 712 O O . SER A 1 86 ? -14.040 -6.373 -5.890 1.00 97.00 86 SER A O 1
ATOM 714 N N . LEU A 1 87 ? -12.678 -6.008 -4.155 1.00 96.12 87 LEU A N 1
ATOM 715 C CA . LEU A 1 87 ? -12.426 -7.424 -3.889 1.00 96.12 87 LEU A CA 1
ATOM 716 C C . LEU A 1 87 ? -13.689 -8.142 -3.393 1.00 96.12 87 LEU A C 1
ATOM 718 O O . LEU A 1 87 ? -13.904 -9.308 -3.731 1.00 96.12 87 LEU A O 1
ATOM 722 N N . GLN A 1 88 ? -14.536 -7.457 -2.626 1.00 97.38 88 GLN A N 1
ATOM 723 C CA . GLN A 1 88 ? -15.845 -7.971 -2.242 1.00 97.38 88 GLN A CA 1
ATOM 724 C C . GLN A 1 88 ? -16.745 -8.166 -3.462 1.00 97.38 88 GLN A C 1
ATOM 726 O O . GLN A 1 88 ? -17.385 -9.209 -3.571 1.00 97.38 88 GLN A O 1
ATOM 731 N N . ASP A 1 89 ? -16.767 -7.207 -4.386 1.00 95.88 89 ASP A N 1
ATOM 732 C CA . ASP A 1 89 ? -17.602 -7.287 -5.588 1.00 95.88 89 ASP A CA 1
ATOM 733 C C . ASP A 1 89 ? -17.193 -8.45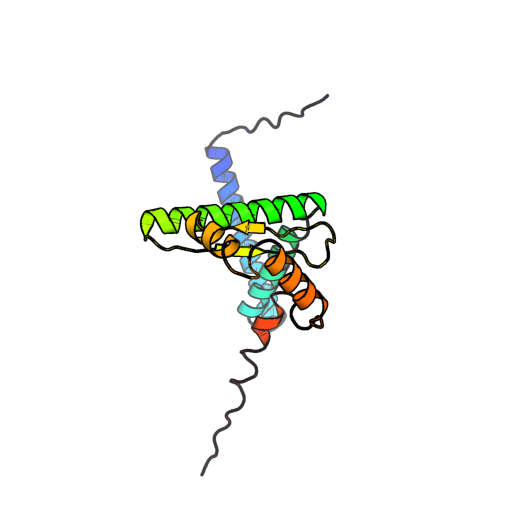0 -6.499 1.00 95.88 89 ASP A C 1
ATOM 735 O O . ASP A 1 89 ? -18.042 -9.159 -7.037 1.00 95.88 89 ASP A O 1
ATOM 739 N N . ILE A 1 90 ? -15.886 -8.676 -6.656 1.00 97.38 90 ILE A N 1
ATOM 740 C CA . ILE A 1 90 ? -15.358 -9.679 -7.591 1.00 97.38 90 ILE A CA 1
ATOM 741 C C . ILE A 1 90 ? -15.312 -11.080 -6.964 1.00 97.38 90 ILE A C 1
ATOM 743 O O . ILE A 1 90 ? -15.568 -12.069 -7.649 1.00 97.38 90 ILE A O 1
ATOM 747 N N . ALA A 1 91 ? -14.958 -11.186 -5.681 1.00 97.12 91 ALA A N 1
ATOM 748 C CA . ALA A 1 91 ? -14.657 -12.463 -5.028 1.00 97.12 91 ALA A CA 1
ATOM 749 C C . ALA A 1 91 ? -15.527 -12.765 -3.796 1.00 97.12 91 ALA A C 1
ATOM 751 O O . ALA A 1 91 ? -15.361 -13.814 -3.175 1.00 97.12 91 ALA A O 1
ATOM 752 N N . GLY A 1 92 ? -16.434 -11.865 -3.405 1.00 95.56 92 GLY A N 1
ATOM 753 C CA . GLY A 1 92 ? -17.301 -12.035 -2.232 1.00 95.56 92 GLY A CA 1
ATOM 754 C C . GLY A 1 92 ? -16.573 -11.952 -0.886 1.00 95.56 92 GLY A C 1
ATOM 755 O O . GLY A 1 92 ? -17.152 -12.287 0.149 1.00 95.56 92 GLY A O 1
ATOM 756 N N . VAL A 1 93 ? -15.305 -11.533 -0.873 1.00 96.81 93 VAL A N 1
ATOM 757 C CA . VAL A 1 93 ? -14.476 -11.506 0.338 1.00 96.81 93 VAL A CA 1
ATOM 758 C C . VAL A 1 93 ? -14.854 -10.311 1.209 1.00 96.81 93 VAL A C 1
ATOM 760 O O . VAL A 1 93 ? -14.774 -9.166 0.777 1.00 96.81 93 VAL A O 1
ATOM 763 N N . GLN A 1 94 ? -15.209 -10.578 2.466 1.00 97.12 94 GLN A N 1
ATOM 764 C CA . GLN A 1 94 ? -15.459 -9.548 3.473 1.00 97.12 94 GLN A CA 1
ATOM 765 C C . GLN A 1 94 ? -14.170 -9.232 4.227 1.00 97.12 94 GLN A C 1
ATOM 767 O O . GLN A 1 94 ? -13.437 -10.130 4.640 1.00 97.12 94 GLN A O 1
ATOM 772 N N . SER A 1 95 ? -13.885 -7.951 4.422 1.00 96.69 95 SER A N 1
ATOM 773 C CA . SER A 1 95 ? -12.664 -7.510 5.097 1.00 96.69 95 SER A CA 1
ATOM 774 C C . SER A 1 95 ? -12.866 -6.188 5.827 1.00 96.69 95 SER A C 1
ATOM 776 O O . SER A 1 95 ? -13.719 -5.379 5.464 1.00 96.69 95 SER A O 1
ATOM 778 N N . PHE A 1 96 ? -12.074 -5.953 6.865 1.00 96.38 96 PHE A N 1
ATOM 779 C CA . PHE A 1 96 ? -11.928 -4.639 7.478 1.00 96.38 96 PHE A CA 1
ATOM 780 C C . PHE A 1 96 ? -10.497 -4.465 7.965 1.00 96.38 96 PHE A C 1
ATOM 782 O O . PHE A 1 96 ? -9.791 -5.445 8.209 1.00 96.38 96 PHE A O 1
ATOM 789 N N . PHE A 1 97 ? -10.076 -3.217 8.128 1.00 95.94 97 PHE A N 1
ATOM 790 C CA . PHE A 1 97 ? -8.817 -2.893 8.779 1.00 95.94 97 PHE A CA 1
ATOM 791 C C . PHE A 1 97 ? -8.943 -1.599 9.575 1.00 95.94 97 PHE A C 1
ATOM 793 O O . PHE A 1 97 ? -9.742 -0.719 9.247 1.00 95.94 97 PHE A O 1
ATOM 800 N N . LEU A 1 98 ? -8.131 -1.493 10.621 1.00 95.56 98 LEU A N 1
ATOM 801 C CA . LEU A 1 98 ? -8.053 -0.333 11.494 1.00 95.56 98 LEU A CA 1
ATOM 802 C C . LEU A 1 98 ? -6.638 0.238 11.427 1.00 95.56 98 LEU A C 1
ATOM 804 O O . LEU A 1 98 ? -5.669 -0.482 11.661 1.00 95.56 98 LEU A O 1
ATOM 808 N N . ALA A 1 99 ? -6.530 1.530 11.140 1.00 94.69 99 ALA A N 1
ATOM 809 C CA . ALA A 1 99 ? -5.284 2.278 11.219 1.00 94.69 99 ALA A CA 1
ATOM 810 C C . ALA A 1 99 ? -5.413 3.370 12.281 1.00 94.69 99 ALA A C 1
ATOM 812 O O . ALA A 1 99 ? -6.433 4.048 12.351 1.00 94.69 99 ALA A O 1
ATOM 813 N N . ILE A 1 100 ? -4.382 3.536 13.104 1.00 93.25 100 ILE A N 1
ATOM 814 C CA . ILE A 1 100 ? -4.314 4.580 14.127 1.00 93.25 100 ILE A CA 1
ATOM 815 C C . ILE A 1 100 ? -2.935 5.239 14.101 1.00 93.25 100 ILE A C 1
ATOM 817 O O . ILE A 1 100 ? -1.923 4.590 13.829 1.00 93.25 100 ILE A O 1
ATOM 821 N N . ASN A 1 101 ? -2.888 6.517 14.440 1.00 89.44 101 ASN A N 1
ATOM 822 C CA . ASN A 1 101 ? -1.688 7.264 14.746 1.00 89.44 101 ASN A CA 1
ATOM 823 C C . ASN A 1 101 ? -1.597 7.444 16.270 1.00 89.44 101 ASN A C 1
ATOM 825 O O . ASN A 1 101 ? -2.276 8.300 16.840 1.00 89.44 101 ASN A O 1
ATOM 829 N N . PRO A 1 102 ? -0.753 6.666 16.969 1.00 87.88 102 PRO A N 1
ATOM 830 C CA . PRO A 1 102 ? -0.653 6.762 18.421 1.00 87.88 102 PRO A CA 1
ATOM 831 C C . PRO A 1 102 ? -0.086 8.098 18.911 1.00 87.88 102 PRO A C 1
ATOM 833 O O . PRO A 1 102 ? -0.328 8.462 20.057 1.00 87.88 102 PRO A O 1
ATOM 836 N N . ASN A 1 103 ? 0.629 8.834 18.055 1.00 85.56 103 ASN A N 1
ATOM 837 C CA . ASN A 1 103 ? 1.268 10.102 18.411 1.00 85.56 103 ASN A CA 1
ATOM 838 C C . ASN A 1 103 ? 0.342 11.317 18.269 1.00 85.56 103 ASN A C 1
ATOM 840 O O . ASN A 1 103 ? 0.693 12.402 18.721 1.00 85.56 103 ASN A O 1
ATOM 844 N N . ASP A 1 104 ? -0.806 11.153 17.616 1.00 83.12 104 ASP A N 1
ATOM 845 C CA . ASP A 1 104 ? -1.805 12.205 17.466 1.00 83.12 104 ASP A CA 1
ATOM 846 C C . ASP A 1 104 ? -2.903 11.972 18.499 1.00 83.12 104 ASP A C 1
ATOM 848 O O . ASP A 1 104 ? -3.560 10.936 18.466 1.00 83.12 104 ASP A O 1
ATOM 852 N N . ALA A 1 105 ? -3.073 12.887 19.455 1.00 81.31 105 ALA A N 1
ATOM 853 C CA . ALA A 1 105 ? -4.037 12.728 20.542 1.00 81.31 105 ALA A CA 1
ATOM 854 C C . ALA A 1 105 ? -5.487 12.718 20.035 1.00 81.31 105 ALA A C 1
ATOM 856 O O . ALA A 1 105 ? -6.289 11.931 20.548 1.00 81.31 105 ALA A O 1
ATOM 857 N N . ASP A 1 106 ? -5.768 13.497 18.990 1.00 84.38 106 ASP A N 1
ATOM 858 C CA . ASP A 1 106 ? -7.105 13.710 18.432 1.00 84.38 106 ASP A CA 1
ATOM 859 C C . ASP A 1 106 ? -7.474 12.662 17.374 1.00 84.38 106 ASP A C 1
ATOM 861 O O . ASP A 1 106 ? -8.618 12.604 16.925 1.00 84.38 106 ASP A O 1
ATOM 865 N N . ASP A 1 107 ? -6.533 11.790 16.997 1.00 84.56 107 ASP A N 1
ATOM 866 C CA . ASP A 1 107 ? -6.822 10.712 16.059 1.00 84.56 107 ASP A CA 1
ATOM 867 C C . ASP A 1 107 ? -7.764 9.663 16.674 1.00 84.56 107 ASP A C 1
ATOM 869 O O . ASP A 1 107 ? -7.414 8.946 17.628 1.00 84.56 107 ASP A O 1
ATOM 873 N N . GLU A 1 108 ? -8.959 9.575 16.086 1.00 86.69 108 GLU A N 1
ATOM 874 C CA . GLU A 1 108 ? -10.003 8.591 16.384 1.00 86.69 108 GLU A CA 1
ATOM 875 C C . GLU A 1 108 ? -9.775 7.244 15.677 1.00 86.69 108 GLU A C 1
ATOM 877 O O . GLU A 1 108 ? -10.439 6.252 15.995 1.00 86.69 108 GLU A O 1
ATOM 882 N N . GLY A 1 109 ? -8.811 7.191 14.756 1.00 90.00 109 GLY A N 1
ATOM 883 C CA . GLY A 1 109 ? -8.513 6.031 13.936 1.00 90.00 109 GLY A CA 1
ATOM 884 C C . GLY A 1 109 ? -9.346 5.970 12.659 1.00 90.00 109 GLY A C 1
ATOM 885 O O . GLY A 1 109 ? -10.505 6.380 12.589 1.00 90.00 109 GLY A O 1
ATOM 886 N N . PHE A 1 110 ? -8.746 5.398 11.623 1.00 94.44 110 PHE A N 1
ATOM 887 C CA . PHE A 1 110 ? -9.381 5.138 10.344 1.00 94.44 110 PHE A CA 1
ATOM 888 C C . PHE A 1 110 ? -9.842 3.683 10.268 1.00 94.44 110 PHE A C 1
ATOM 890 O O . PHE A 1 110 ? -9.034 2.760 10.387 1.00 94.44 110 PHE A O 1
ATOM 897 N N . LEU A 1 111 ? -11.134 3.479 10.017 1.00 95.94 111 LEU A N 1
ATOM 898 C CA . LEU A 1 111 ? -11.716 2.161 9.779 1.00 95.94 111 LEU A CA 1
ATOM 899 C C . LEU A 1 111 ? -12.066 2.007 8.296 1.00 95.94 111 LEU A C 1
ATOM 901 O O . LEU A 1 111 ? -13.018 2.628 7.819 1.00 95.94 111 LEU A O 1
ATOM 905 N N . GLY A 1 112 ? -11.319 1.154 7.598 1.00 95.50 112 GLY A N 1
ATOM 906 C CA . GLY A 1 112 ? -11.512 0.841 6.182 1.00 95.50 112 GLY A CA 1
ATOM 907 C C . GLY A 1 112 ? -11.864 -0.623 5.929 1.00 95.50 112 GLY A C 1
ATOM 908 O O . GLY A 1 112 ? -12.023 -1.419 6.855 1.00 95.50 112 GLY A O 1
ATOM 909 N N . GLY A 1 113 ? -11.974 -0.973 4.651 1.00 96.06 113 GLY A N 1
ATOM 910 C CA . GLY A 1 113 ? -12.385 -2.288 4.155 1.00 96.06 113 GLY A CA 1
ATOM 911 C C . GLY A 1 113 ? -13.824 -2.286 3.662 1.00 96.06 113 GLY A C 1
ATOM 912 O O . GLY A 1 113 ? -14.342 -1.226 3.342 1.00 96.06 113 GLY A O 1
ATOM 913 N N . THR A 1 114 ? -14.453 -3.454 3.617 1.00 97.44 114 THR A N 1
ATOM 914 C CA . THR A 1 114 ? -15.831 -3.661 3.139 1.00 97.44 114 THR A CA 1
ATOM 915 C C . THR A 1 114 ? -16.885 -3.102 4.081 1.00 97.44 114 THR A C 1
ATOM 917 O O . THR A 1 114 ? -16.686 -3.069 5.299 1.00 97.44 114 THR A O 1
ATOM 920 N N . THR A 1 115 ? -18.041 -2.721 3.544 1.00 95.56 115 THR A N 1
ATOM 921 C CA . THR A 1 115 ? -19.136 -2.162 4.353 1.00 95.56 115 THR A CA 1
ATOM 922 C C . THR A 1 115 ? -19.563 -3.092 5.491 1.00 95.56 115 THR A C 1
ATOM 924 O O . THR A 1 115 ? -19.552 -2.670 6.652 1.00 95.56 115 THR A O 1
ATOM 927 N N . LEU A 1 116 ? -19.811 -4.371 5.195 1.00 96.88 116 LEU A N 1
ATOM 928 C CA . LEU A 1 116 ? -20.198 -5.352 6.211 1.00 96.88 116 LEU A CA 1
ATOM 929 C C . LEU A 1 116 ? -19.066 -5.610 7.218 1.00 96.88 116 LEU A C 1
ATOM 931 O O . LEU A 1 116 ? -19.321 -5.700 8.417 1.00 96.88 116 LEU A O 1
ATOM 935 N N . GLY A 1 117 ? -17.808 -5.672 6.768 1.00 96.44 117 GLY A N 1
ATOM 936 C CA . GLY A 1 117 ? -16.658 -5.824 7.664 1.00 96.44 117 GLY A CA 1
ATOM 937 C C . GLY A 1 117 ? -16.527 -4.668 8.664 1.00 96.44 117 GLY A C 1
ATOM 938 O O . GLY A 1 117 ? -16.276 -4.893 9.852 1.00 96.44 117 GLY A O 1
ATOM 939 N N . ARG A 1 118 ? -16.749 -3.424 8.216 1.00 96.19 118 ARG A N 1
ATOM 940 C CA . ARG A 1 118 ? -16.724 -2.243 9.096 1.00 96.19 118 ARG A CA 1
ATOM 941 C C . ARG A 1 118 ? -17.863 -2.271 10.115 1.00 96.19 118 ARG A C 1
ATOM 943 O O . ARG A 1 118 ? -17.660 -1.896 11.269 1.00 96.19 118 ARG A O 1
ATOM 950 N N . GLU A 1 119 ? -19.058 -2.685 9.708 1.00 96.31 119 GLU A N 1
ATOM 951 C CA . GLU A 1 119 ? -20.212 -2.818 10.605 1.00 96.31 119 GLU A CA 1
ATOM 952 C C . GLU A 1 119 ? -20.013 -3.931 11.630 1.00 96.31 119 GLU A C 1
ATOM 954 O O . GLU A 1 119 ? -20.226 -3.707 12.823 1.00 96.31 119 GLU A O 1
ATOM 959 N N . PHE A 1 120 ? -19.503 -5.083 11.189 1.00 96.31 120 PHE A N 1
ATOM 960 C CA . PHE A 1 120 ? -19.118 -6.181 12.066 1.00 96.31 120 PHE A CA 1
ATOM 961 C C . PHE A 1 120 ? -18.171 -5.691 13.166 1.00 96.31 120 PHE A C 1
ATOM 963 O O . PHE A 1 120 ? -18.482 -5.847 14.347 1.00 96.31 120 PHE A O 1
ATOM 970 N N . TRP A 1 121 ? -17.083 -4.996 12.809 1.00 94.88 121 TRP A N 1
ATOM 971 C CA . TRP A 1 121 ? -16.148 -4.441 13.794 1.00 94.88 121 TRP A CA 1
ATOM 972 C C . TRP A 1 121 ? -16.813 -3.475 14.784 1.00 94.88 121 TRP A C 1
ATOM 974 O O . TRP A 1 121 ? -16.515 -3.512 15.977 1.00 94.88 121 TRP A O 1
ATOM 984 N N . ARG A 1 122 ? -17.720 -2.608 14.319 1.00 93.25 122 ARG A N 1
ATOM 985 C CA . ARG A 1 122 ? -18.446 -1.675 15.200 1.00 93.25 122 ARG A CA 1
ATOM 986 C C . ARG A 1 122 ? -19.423 -2.384 16.136 1.00 93.25 122 ARG A C 1
ATOM 988 O O . ARG A 1 122 ? -19.654 -1.890 17.235 1.00 93.25 122 ARG A O 1
ATOM 995 N N . SER A 1 123 ? -19.979 -3.518 15.712 1.00 93.56 123 SER A N 1
ATOM 996 C CA . SER A 1 123 ? -20.916 -4.314 16.511 1.00 93.56 123 SER A CA 1
ATOM 997 C C . SER A 1 123 ? -20.236 -5.164 17.592 1.00 93.56 123 SER A C 1
ATOM 999 O O . SER A 1 123 ? -20.887 -5.577 18.552 1.00 93.56 123 SER A O 1
ATOM 1001 N N . LEU A 1 124 ? -18.927 -5.421 17.469 1.00 93.19 124 LEU A N 1
ATOM 1002 C CA . LEU A 1 124 ? -18.188 -6.219 18.443 1.00 93.19 124 LEU A CA 1
ATOM 1003 C C . LEU A 1 124 ? -18.059 -5.497 19.785 1.00 93.19 124 LEU A C 1
ATOM 1005 O O . LEU A 1 124 ? -17.732 -4.311 19.871 1.00 93.19 124 LEU A O 1
ATOM 1009 N N . ARG A 1 125 ? -18.220 -6.254 20.874 1.00 92.12 125 ARG A N 1
ATOM 1010 C CA . ARG A 1 125 ? -17.916 -5.762 22.219 1.00 92.12 125 ARG A CA 1
ATOM 1011 C C . ARG A 1 125 ? -16.420 -5.458 22.319 1.00 92.12 125 ARG A C 1
ATOM 1013 O O . ARG A 1 125 ? -15.597 -6.353 22.170 1.00 92.12 125 ARG A O 1
ATOM 1020 N N . GLY A 1 126 ? -16.083 -4.202 22.601 1.00 88.25 126 GLY A N 1
ATOM 1021 C CA . GLY A 1 126 ? -14.693 -3.737 22.594 1.00 88.25 126 GLY A CA 1
ATOM 1022 C C . GLY A 1 126 ? -14.152 -3.417 21.197 1.00 88.25 126 GLY A C 1
ATOM 1023 O O . GLY A 1 126 ? -12.979 -3.089 21.080 1.00 88.25 126 GLY A O 1
ATOM 1024 N N . GLY A 1 127 ? -14.990 -3.480 20.159 1.00 90.50 127 GLY A N 1
ATOM 1025 C CA . GLY A 1 127 ? -14.705 -2.935 18.837 1.00 90.50 127 GLY A CA 1
ATOM 1026 C C . GLY A 1 127 ? -14.986 -1.432 18.756 1.00 90.50 127 GLY A C 1
ATOM 1027 O O . GLY A 1 127 ? -15.063 -0.728 19.771 1.00 90.50 127 GLY A O 1
ATOM 1028 N N . GLY A 1 128 ? -15.122 -0.918 17.533 1.00 90.50 128 GLY A N 1
ATOM 1029 C CA . GLY A 1 128 ? -15.384 0.501 17.283 1.00 90.50 128 GLY A CA 1
ATOM 1030 C C . GLY A 1 128 ? -14.341 1.432 17.920 1.00 90.50 128 GLY A C 1
ATOM 1031 O O . GLY A 1 128 ? -13.139 1.165 17.880 1.00 90.50 128 GLY A O 1
ATOM 1032 N N . THR A 1 129 ? -14.808 2.528 18.522 1.00 91.06 129 THR A N 1
ATOM 1033 C CA . THR A 1 129 ? -13.952 3.546 19.157 1.00 91.06 129 THR A CA 1
ATOM 1034 C C . THR A 1 129 ? -13.227 3.022 20.398 1.00 91.06 129 THR A C 1
ATOM 1036 O O . THR A 1 129 ? -12.091 3.415 20.659 1.00 91.06 129 THR A O 1
ATOM 1039 N N . ALA A 1 130 ? -13.843 2.109 21.154 1.00 91.69 130 ALA A N 1
ATOM 1040 C CA . ALA A 1 130 ? -13.214 1.486 22.317 1.00 91.69 130 ALA A CA 1
ATOM 1041 C C . ALA A 1 130 ? -12.012 0.626 21.900 1.00 91.69 130 ALA A C 1
ATOM 1043 O O . ALA A 1 130 ? -10.939 0.734 22.497 1.00 91.69 130 ALA A O 1
ATOM 1044 N N . GLY A 1 131 ? -12.168 -0.159 20.832 1.00 92.44 131 GLY A N 1
ATOM 1045 C CA . GLY A 1 131 ? -11.090 -0.967 20.264 1.00 92.44 131 GLY A CA 1
ATOM 1046 C C . GLY A 1 131 ? -9.958 -0.117 19.698 1.00 92.44 131 GLY A C 1
ATOM 1047 O O . GLY A 1 131 ? -8.792 -0.398 19.969 1.00 92.44 131 GLY A O 1
ATOM 1048 N N . ALA A 1 132 ? -10.285 0.977 19.002 1.00 93.19 132 ALA A N 1
ATOM 1049 C CA . ALA A 1 132 ? -9.286 1.927 18.513 1.00 93.19 132 ALA A CA 1
ATOM 1050 C C . ALA A 1 132 ? -8.465 2.551 19.651 1.00 93.19 132 ALA A C 1
ATOM 1052 O O . ALA A 1 132 ? -7.234 2.564 19.594 1.00 93.19 132 ALA A O 1
ATOM 1053 N N . LYS A 1 133 ? -9.121 2.977 20.739 1.00 92.12 133 LYS A N 1
ATOM 1054 C CA . LYS A 1 133 ? -8.443 3.492 21.941 1.00 92.12 133 LYS A CA 1
ATOM 1055 C C . LYS A 1 133 ? -7.581 2.431 22.626 1.00 92.12 133 LYS A C 1
ATOM 1057 O O . LYS A 1 133 ? -6.475 2.738 23.066 1.00 92.12 133 LYS A O 1
ATOM 1062 N N . SER A 1 134 ? -8.059 1.189 22.697 1.00 91.69 134 SER A N 1
ATOM 1063 C CA . SER A 1 134 ? -7.295 0.075 23.266 1.00 91.69 134 SER A CA 1
ATOM 1064 C C . SER A 1 134 ? -6.031 -0.214 22.453 1.00 91.69 134 SER A C 1
ATOM 1066 O O . SER A 1 134 ? -4.945 -0.294 23.028 1.00 91.69 134 SER A O 1
ATOM 1068 N N . LEU A 1 135 ? -6.141 -0.262 21.121 1.00 91.81 135 LEU A N 1
ATOM 1069 C CA . LEU A 1 135 ? -4.998 -0.429 20.224 1.00 91.81 135 LEU A CA 1
ATOM 1070 C C . LEU A 1 135 ? -3.999 0.729 20.361 1.00 91.81 135 LEU A C 1
ATOM 1072 O O . LEU A 1 135 ? -2.792 0.500 20.392 1.00 91.81 135 LEU A O 1
ATOM 1076 N N . LYS A 1 136 ? -4.492 1.964 20.513 1.00 91.62 136 LYS A N 1
ATOM 1077 C CA . LYS A 1 136 ? -3.668 3.162 20.731 1.00 91.62 136 LYS A CA 1
ATOM 1078 C C . LYS A 1 136 ? -2.880 3.082 22.030 1.00 91.62 136 LYS A C 1
ATOM 1080 O O . LYS A 1 136 ? -1.670 3.295 22.029 1.00 91.62 136 LYS A O 1
ATOM 1085 N N . SER A 1 137 ? -3.546 2.704 23.120 1.00 91.06 137 SER A N 1
ATOM 1086 C CA . SER A 1 137 ? -2.895 2.485 24.412 1.00 91.06 137 SER A CA 1
ATOM 1087 C C . SER A 1 137 ? -1.828 1.394 24.330 1.00 91.06 137 SER A C 1
ATOM 1089 O O . SER A 1 137 ? -0.742 1.561 24.881 1.00 91.06 137 SER A O 1
ATOM 1091 N N . LEU A 1 138 ? -2.114 0.292 23.629 1.00 91.56 138 LEU A N 1
ATOM 1092 C CA . LEU A 1 138 ? -1.163 -0.800 23.440 1.00 91.56 138 LEU A CA 1
ATOM 1093 C C . LEU A 1 138 ? 0.067 -0.341 22.645 1.00 91.56 138 LEU A C 1
ATOM 1095 O O . LEU A 1 138 ? 1.198 -0.595 23.064 1.00 91.56 138 LEU A O 1
ATOM 1099 N N . ALA A 1 139 ? -0.146 0.383 21.543 1.00 88.69 139 ALA A N 1
ATOM 1100 C CA . ALA A 1 139 ? 0.923 0.925 20.709 1.00 88.69 139 ALA A CA 1
ATOM 1101 C C . ALA A 1 139 ? 1.836 1.883 21.492 1.00 88.69 139 ALA A C 1
ATOM 1103 O O . ALA A 1 139 ? 3.053 1.792 21.366 1.00 88.69 139 ALA A O 1
ATOM 1104 N N . LEU A 1 140 ? 1.267 2.739 22.350 1.00 88.94 140 LEU A N 1
ATOM 1105 C CA . LEU A 1 140 ? 2.029 3.644 23.220 1.00 88.94 140 LEU A CA 1
ATOM 1106 C C . LEU A 1 140 ? 2.777 2.914 24.347 1.00 88.94 140 LEU A C 1
ATOM 1108 O O . LEU A 1 140 ? 3.860 3.343 24.738 1.00 88.94 140 LEU A O 1
ATOM 1112 N N . SER A 1 141 ? 2.222 1.816 24.870 1.00 86.56 141 SER A N 1
ATOM 1113 C CA . SER A 1 141 ? 2.875 1.009 25.913 1.00 86.56 141 SER A CA 1
ATOM 1114 C C . SER A 1 141 ? 3.991 0.102 25.387 1.00 86.56 141 SER A C 1
ATOM 1116 O O . SER A 1 141 ? 4.808 -0.384 26.167 1.00 86.56 141 SER A O 1
ATOM 1118 N N . THR A 1 142 ? 4.028 -0.142 24.075 1.00 80.56 142 THR A N 1
ATOM 1119 C CA . THR A 1 142 ? 5.003 -1.044 23.463 1.00 80.56 142 THR A CA 1
ATOM 1120 C C . THR A 1 142 ? 6.295 -0.271 23.180 1.00 80.56 142 THR A C 1
ATOM 1122 O O . THR A 1 142 ? 6.273 0.681 22.398 1.00 80.56 142 THR A O 1
ATOM 1125 N N . PRO A 1 143 ? 7.442 -0.642 23.781 1.00 63.00 143 PRO A N 1
ATOM 1126 C CA . PRO A 1 143 ? 8.708 0.021 23.501 1.00 63.00 143 PRO A CA 1
ATOM 1127 C C . PRO A 1 143 ? 9.077 -0.107 22.016 1.00 63.00 143 PRO A C 1
ATOM 1129 O O . PRO A 1 143 ? 8.815 -1.121 21.373 1.00 63.00 143 PRO A O 1
ATOM 1132 N N . ASN A 1 144 ? 9.700 0.952 21.497 1.00 54.19 144 ASN A N 1
ATOM 1133 C CA . ASN A 1 144 ? 9.972 1.284 20.092 1.00 54.19 144 ASN A CA 1
ATOM 1134 C C . ASN A 1 144 ? 10.929 0.314 19.347 1.00 54.19 144 ASN A C 1
ATOM 1136 O O . ASN A 1 144 ? 11.898 0.732 18.717 1.00 54.19 144 ASN A O 1
ATOM 1140 N N . ILE A 1 145 ? 10.701 -0.998 19.427 1.00 49.72 145 ILE A N 1
ATOM 1141 C CA . ILE A 1 145 ? 11.539 -2.025 18.787 1.00 49.72 145 ILE A CA 1
ATOM 1142 C C . ILE A 1 145 ? 11.081 -2.291 17.337 1.00 49.72 145 ILE A C 1
ATOM 1144 O O . ILE A 1 145 ? 11.866 -2.770 16.526 1.00 49.72 145 ILE A O 1
ATOM 1148 N N . LEU A 1 146 ? 9.858 -1.892 16.960 1.00 48.69 146 LEU A N 1
ATOM 1149 C CA . LEU A 1 146 ? 9.277 -2.174 15.634 1.00 48.69 146 LEU A CA 1
ATOM 1150 C C . LEU A 1 146 ? 9.118 -0.955 14.704 1.00 48.69 146 LEU A C 1
ATOM 1152 O O . LEU A 1 146 ? 8.710 -1.123 13.560 1.00 48.69 146 LEU A O 1
ATOM 1156 N N . LEU A 1 147 ? 9.479 0.260 15.138 1.00 45.16 147 LEU A N 1
ATOM 1157 C CA . LEU A 1 147 ? 9.472 1.466 14.285 1.00 45.16 147 LEU A CA 1
ATOM 1158 C C . LEU A 1 147 ? 10.838 1.768 13.642 1.00 45.16 147 LEU A C 1
ATOM 1160 O O . LEU A 1 147 ? 11.059 2.860 13.114 1.00 45.16 147 LEU A O 1
ATOM 1164 N N . ARG A 1 148 ? 11.774 0.808 13.640 1.00 40.75 148 ARG A N 1
ATOM 1165 C CA . ARG A 1 148 ? 12.954 0.910 12.776 1.00 40.75 148 ARG A CA 1
ATOM 1166 C C . ARG A 1 148 ? 12.541 0.582 11.346 1.00 40.75 148 ARG A C 1
ATOM 1168 O O . ARG A 1 148 ? 12.140 -0.536 11.059 1.00 40.75 148 ARG A O 1
ATOM 1175 N N . HIS A 1 149 ? 12.637 1.606 10.499 1.00 41.69 149 HIS A N 1
ATOM 1176 C CA . HIS A 1 149 ? 12.706 1.618 9.035 1.00 41.69 149 HIS A CA 1
ATOM 1177 C C . HIS A 1 149 ? 12.524 0.248 8.332 1.00 41.69 149 HIS A C 1
ATOM 1179 O O . HIS A 1 149 ? 13.285 -0.677 8.623 1.00 41.69 149 HIS A O 1
ATOM 1185 N N . PRO A 1 150 ? 11.659 0.115 7.305 1.00 43.78 150 PRO A N 1
ATOM 1186 C CA . PRO A 1 150 ? 11.435 -1.150 6.580 1.00 43.78 150 PRO A CA 1
ATOM 1187 C C . PRO A 1 150 ? 12.675 -1.743 5.875 1.00 43.78 150 PRO A C 1
ATOM 1189 O O . PRO A 1 150 ? 12.606 -2.835 5.325 1.00 43.78 150 PRO A O 1
ATOM 1192 N N . LEU A 1 151 ? 13.833 -1.076 5.933 1.00 43.41 151 LEU A N 1
ATOM 1193 C CA . LEU A 1 151 ? 15.112 -1.599 5.438 1.00 43.41 151 LEU A CA 1
ATOM 1194 C C . LEU A 1 151 ? 15.878 -2.431 6.483 1.00 43.41 151 LEU A C 1
ATOM 1196 O O . LEU A 1 151 ? 16.881 -3.051 6.150 1.00 43.41 151 LEU A O 1
ATOM 1200 N N . SER A 1 152 ? 15.415 -2.476 7.736 1.00 41.78 152 SER A N 1
ATOM 1201 C CA . SER A 1 152 ? 16.094 -3.220 8.810 1.00 41.78 152 SER A CA 1
ATOM 1202 C C . SER A 1 152 ? 15.895 -4.734 8.691 1.00 41.78 152 SER A C 1
ATOM 1204 O O . SER A 1 152 ? 16.773 -5.499 9.071 1.00 41.78 152 SER A O 1
ATOM 1206 N N . TYR A 1 153 ? 14.759 -5.170 8.136 1.00 41.53 153 TYR A N 1
ATOM 1207 C CA . TYR A 1 153 ? 14.392 -6.589 8.070 1.00 41.53 153 TYR A CA 1
ATOM 1208 C C . TYR A 1 153 ? 15.096 -7.361 6.947 1.00 41.53 153 TYR A C 1
ATOM 1210 O O . TYR A 1 153 ? 15.201 -8.582 7.013 1.00 41.53 153 TYR A O 1
ATOM 1218 N N . PHE A 1 154 ? 15.626 -6.673 5.930 1.00 42.75 154 PHE A N 1
ATOM 1219 C CA . PHE A 1 154 ? 16.268 -7.344 4.795 1.00 42.75 154 PHE A CA 1
ATOM 1220 C C . PHE A 1 154 ? 17.710 -7.801 5.065 1.00 42.75 154 PHE A C 1
ATOM 1222 O O . PHE A 1 154 ? 18.261 -8.538 4.256 1.00 42.75 154 PHE A O 1
ATOM 1229 N N . MET A 1 155 ? 18.321 -7.419 6.195 1.00 43.34 155 MET A N 1
ATOM 1230 C CA . MET A 1 155 ? 19.674 -7.871 6.560 1.00 43.34 155 MET A CA 1
ATOM 1231 C C . MET A 1 155 ? 19.706 -9.067 7.521 1.00 43.34 155 MET A C 1
ATOM 1233 O O . MET A 1 155 ? 20.766 -9.660 7.710 1.00 43.34 155 MET A O 1
ATOM 1237 N N . GLU A 1 156 ? 18.577 -9.463 8.111 1.00 37.25 156 GLU A N 1
ATOM 1238 C CA . GLU A 1 156 ? 18.566 -10.512 9.143 1.00 37.25 156 GLU A CA 1
ATOM 1239 C C . GLU A 1 156 ? 18.353 -11.931 8.579 1.00 37.25 156 GLU A C 1
ATOM 1241 O O . GLU A 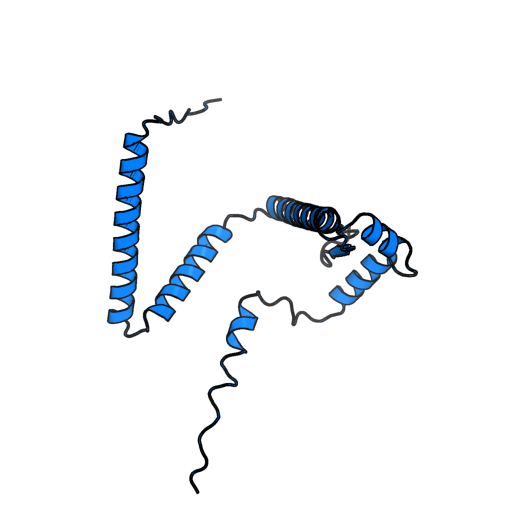1 156 ? 18.627 -12.918 9.259 1.00 37.25 156 GLU A O 1
ATOM 1246 N N . LEU A 1 157 ? 17.962 -12.055 7.303 1.00 39.59 157 LEU A N 1
ATOM 1247 C CA . LEU A 1 157 ? 17.777 -13.352 6.635 1.00 39.59 157 LEU A CA 1
ATOM 1248 C C . LEU A 1 157 ? 19.066 -13.948 6.035 1.00 39.59 157 LEU A C 1
ATOM 1250 O O . LEU A 1 157 ? 19.131 -15.164 5.861 1.00 39.59 157 LEU A O 1
ATOM 1254 N N . ASP A 1 158 ? 20.120 -13.155 5.814 1.00 41.09 158 ASP A N 1
ATOM 1255 C CA . ASP A 1 158 ? 21.383 -13.655 5.236 1.00 41.09 158 ASP A CA 1
ATOM 1256 C C . ASP A 1 158 ? 22.419 -14.109 6.284 1.00 41.09 158 ASP A C 1
ATOM 1258 O O . ASP A 1 158 ? 23.342 -14.864 5.968 1.00 41.09 158 ASP A O 1
ATOM 1262 N N . TYR A 1 159 ? 22.261 -13.741 7.562 1.00 38.75 159 TYR A N 1
ATOM 1263 C CA . TYR A 1 159 ? 23.224 -14.128 8.606 1.00 38.75 159 TYR A CA 1
ATOM 1264 C C . TYR A 1 159 ? 23.095 -15.586 9.078 1.00 38.75 159 TYR A C 1
ATOM 1266 O O . TYR A 1 159 ? 24.051 -16.136 9.633 1.00 38.75 159 TYR A O 1
ATOM 1274 N N . HIS A 1 160 ? 21.965 -16.253 8.819 1.00 37.66 160 HIS A N 1
ATOM 1275 C CA . HIS A 1 160 ? 21.747 -17.638 9.250 1.00 37.66 160 HIS A CA 1
ATOM 1276 C C . HIS A 1 160 ? 22.090 -18.712 8.205 1.00 37.66 160 HIS A C 1
ATOM 1278 O O . HIS A 1 160 ? 22.161 -19.887 8.570 1.00 37.66 160 HIS A O 1
ATOM 1284 N N . LEU A 1 161 ? 22.405 -18.350 6.953 1.00 39.91 161 LEU A N 1
ATOM 1285 C CA . LEU A 1 161 ? 22.779 -19.332 5.921 1.00 39.91 161 LEU A CA 1
ATOM 1286 C C . LEU A 1 161 ? 24.293 -19.565 5.746 1.00 39.91 161 LEU A C 1
ATOM 1288 O O . LEU A 1 161 ? 24.677 -20.506 5.057 1.00 39.91 161 LEU A O 1
ATOM 1292 N N . VAL A 1 162 ? 25.170 -18.792 6.399 1.00 42.97 162 VAL A N 1
ATOM 1293 C CA . VAL A 1 162 ? 26.636 -18.871 6.168 1.00 42.97 162 VAL A CA 1
ATOM 1294 C C . VAL A 1 162 ? 27.390 -19.733 7.204 1.00 42.97 162 VAL A C 1
ATOM 1296 O O . VAL A 1 162 ? 28.597 -19.943 7.097 1.00 42.97 162 VAL A O 1
ATOM 1299 N N . ARG A 1 163 ? 26.711 -20.331 8.195 1.00 43.88 163 ARG A N 1
ATOM 1300 C CA . ARG A 1 163 ? 27.345 -21.264 9.155 1.00 43.88 163 ARG A 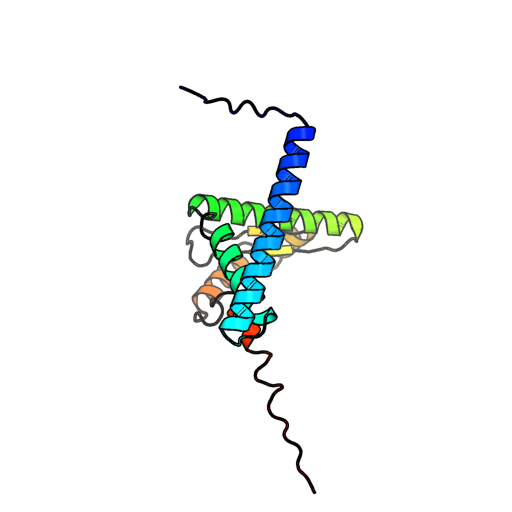CA 1
ATOM 1301 C C . ARG A 1 163 ? 26.789 -22.684 9.084 1.00 43.88 163 ARG A C 1
ATOM 1303 O O . ARG A 1 163 ? 26.223 -23.190 10.046 1.00 43.88 163 ARG A O 1
ATOM 1310 N N . LYS A 1 164 ? 27.070 -23.378 7.983 1.00 39.66 164 LYS A N 1
ATOM 1311 C CA . LYS A 1 164 ? 27.259 -24.837 8.010 1.00 39.66 164 LYS A CA 1
ATOM 1312 C C . LYS A 1 164 ? 28.564 -25.187 7.296 1.00 39.66 164 LYS A C 1
ATOM 1314 O O . LYS A 1 164 ? 28.588 -25.408 6.094 1.00 39.66 164 LYS A O 1
ATOM 1319 N N . LYS A 1 165 ? 29.667 -25.203 8.054 1.00 40.03 165 LYS A N 1
ATOM 1320 C CA . LYS A 1 165 ? 30.879 -25.933 7.653 1.00 40.03 165 LYS A CA 1
ATOM 1321 C C . LYS A 1 165 ? 30.597 -27.440 7.778 1.00 40.03 165 LYS A C 1
ATOM 1323 O O . LYS A 1 165 ? 29.923 -27.824 8.735 1.00 40.03 165 LYS A O 1
ATOM 1328 N N . PRO A 1 166 ? 31.098 -28.282 6.863 1.00 40.47 166 PRO A N 1
ATOM 1329 C CA . PRO A 1 166 ? 30.947 -29.727 6.965 1.00 40.47 166 PRO A CA 1
ATOM 1330 C C . PRO A 1 166 ? 31.879 -30.276 8.054 1.00 40.47 166 PRO A C 1
ATOM 1332 O O . PRO A 1 166 ? 33.059 -29.925 8.095 1.00 40.47 166 PRO A O 1
ATOM 1335 N N . LEU A 1 167 ? 31.353 -31.142 8.927 1.00 40.56 167 LEU A N 1
ATOM 1336 C CA . LEU A 1 167 ? 32.187 -32.107 9.640 1.00 40.56 167 LEU A CA 1
ATOM 1337 C C . LEU A 1 167 ? 32.669 -33.126 8.603 1.00 40.56 167 LEU A C 1
ATOM 1339 O O . LEU A 1 167 ? 31.859 -33.844 8.020 1.00 40.56 167 LEU A O 1
ATOM 1343 N N . ILE A 1 168 ? 33.976 -33.145 8.360 1.00 48.56 168 ILE A N 1
ATOM 1344 C CA . ILE A 1 168 ? 34.657 -34.253 7.693 1.00 48.56 168 ILE A CA 1
ATOM 1345 C C . ILE A 1 168 ? 34.871 -35.325 8.770 1.00 48.56 168 ILE A C 1
ATOM 1347 O O . ILE A 1 168 ? 35.397 -35.011 9.840 1.00 48.56 168 ILE A O 1
ATOM 1351 N N . LEU A 1 169 ? 34.379 -36.536 8.494 1.00 49.03 169 LEU A N 1
ATOM 1352 C CA . LEU A 1 169 ? 34.699 -37.782 9.200 1.00 49.03 169 LEU A CA 1
ATOM 1353 C C . LEU A 1 169 ? 36.085 -38.274 8.778 1.00 49.03 169 LEU A C 1
ATOM 1355 O O . LEU A 1 169 ? 36.380 -38.172 7.565 1.00 49.03 169 LEU A O 1
#

Organism: NCBI:txid376703